Protein AF-A0A1J3DX09-F1 (afdb_monomer_lite)

Secondary structure (DSSP, 8-state):
-B-TT-TT----TTHHHH-TT--EEE-TTSSPPP-HHHHHHHHH-TT--EEEEEE--HHHHHHHHHSGGGGTEEEEEE-S------

Structure (mmCIF, N/CA/C/O backbone):
data_AF-A0A1J3DX09-F1
#
_entry.id   AF-A0A1J3DX09-F1
#
loop_
_atom_site.group_PDB
_atom_site.id
_atom_site.type_symbol
_atom_site.label_atom_id
_atom_site.label_alt_id
_atom_site.label_comp_id
_atom_site.label_asym_id
_atom_site.label_entity_id
_atom_site.label_seq_id
_atom_site.pdbx_PDB_ins_code
_atom_site.Cartn_x
_atom_site.Cartn_y
_atom_site.Cartn_z
_atom_site.occupancy
_atom_site.B_iso_or_equiv
_atom_site.auth_seq_id
_atom_site.auth_comp_id
_atom_site.auth_asym_id
_atom_site.auth_atom_id
_atom_site.pdbx_PDB_model_num
ATOM 1 N N . LEU A 1 1 ? -10.330 7.704 -3.144 1.00 95.81 1 LEU A N 1
ATOM 2 C CA . LEU A 1 1 ? -9.231 8.422 -3.809 1.00 95.81 1 LEU A CA 1
ATOM 3 C C . LEU A 1 1 ? -8.696 7.548 -4.934 1.00 95.81 1 LEU A C 1
ATOM 5 O O . LEU A 1 1 ? -8.249 6.439 -4.658 1.00 95.81 1 LEU A O 1
ATOM 9 N N . ASN A 1 2 ? -8.841 7.996 -6.182 1.00 97.50 2 ASN A N 1
ATOM 10 C CA . ASN A 1 2 ? -8.317 7.290 -7.348 1.00 97.50 2 ASN A CA 1
ATOM 11 C C . ASN A 1 2 ? -7.117 8.063 -7.903 1.00 97.50 2 ASN A C 1
ATOM 13 O O . ASN A 1 2 ? -7.277 9.223 -8.266 1.00 97.50 2 ASN A O 1
ATOM 17 N N . LEU A 1 3 ? -5.954 7.420 -7.918 1.00 96.94 3 LEU A N 1
ATOM 18 C CA . LEU A 1 3 ? -4.676 7.930 -8.415 1.00 96.94 3 LEU A CA 1
ATOM 19 C C . LEU A 1 3 ? -4.026 6.907 -9.370 1.00 96.94 3 LEU A C 1
ATOM 21 O O . LEU A 1 3 ? -2.803 6.856 -9.511 1.00 96.94 3 LEU A O 1
ATOM 25 N N . GLU A 1 4 ? -4.835 6.038 -9.987 1.00 97.00 4 GLU A N 1
ATOM 26 C CA . GLU A 1 4 ? -4.363 5.114 -11.019 1.00 97.00 4 GLU A CA 1
ATOM 27 C C . GLU A 1 4 ? -3.793 5.901 -12.201 1.00 97.00 4 GLU A C 1
ATOM 29 O O . GLU A 1 4 ? -4.313 6.959 -12.554 1.00 97.00 4 GLU A O 1
ATOM 34 N N . PHE A 1 5 ? -2.724 5.384 -12.809 1.00 95.94 5 PHE A N 1
ATOM 35 C CA . PHE A 1 5 ? -2.056 6.001 -13.967 1.00 95.94 5 PHE A CA 1
ATOM 36 C C . PHE A 1 5 ? -1.507 7.425 -13.723 1.00 95.94 5 PHE A C 1
ATOM 38 O O . PHE A 1 5 ? -1.120 8.122 -14.660 1.00 95.94 5 PHE A O 1
ATOM 45 N N . CYS A 1 6 ? -1.415 7.879 -12.467 1.00 96.38 6 CYS A N 1
ATOM 46 C CA . CYS A 1 6 ? -0.759 9.141 -12.130 1.00 96.38 6 CYS A CA 1
ATOM 47 C C . CYS A 1 6 ? 0.771 8.966 -12.122 1.00 96.38 6 CYS A C 1
ATOM 49 O O . CYS A 1 6 ? 1.381 8.699 -11.084 1.00 96.38 6 CYS A O 1
ATOM 51 N N . HIS A 1 7 ? 1.393 9.109 -13.293 1.00 94.06 7 HIS A N 1
ATOM 52 C CA . HIS A 1 7 ? 2.843 8.957 -13.487 1.00 94.06 7 HIS A CA 1
ATOM 53 C C . HIS A 1 7 ? 3.679 10.102 -12.895 1.00 94.06 7 HIS A C 1
ATOM 55 O O . HIS A 1 7 ? 4.832 9.899 -12.531 1.00 94.06 7 HIS A O 1
ATOM 61 N N . GLU A 1 8 ? 3.084 11.280 -12.712 1.00 95.62 8 GLU A N 1
ATOM 62 C CA . GLU A 1 8 ? 3.760 12.438 -12.108 1.00 95.62 8 GLU A CA 1
ATOM 63 C C . GLU A 1 8 ? 3.583 12.514 -10.582 1.00 95.62 8 GLU A C 1
ATOM 65 O O . GLU A 1 8 ? 4.045 13.456 -9.939 1.00 95.62 8 GLU A O 1
ATOM 70 N N . LEU A 1 9 ? 2.908 11.530 -9.974 1.00 94.69 9 LEU A N 1
ATOM 71 C CA . LEU A 1 9 ? 2.655 11.508 -8.537 1.00 94.69 9 LEU A CA 1
ATOM 72 C C . LEU A 1 9 ? 3.965 11.310 -7.761 1.00 94.69 9 LEU A C 1
ATOM 74 O O . LEU A 1 9 ? 4.623 10.281 -7.896 1.00 94.69 9 LEU A O 1
ATOM 78 N N . GLN A 1 10 ? 4.330 12.298 -6.941 1.00 92.94 10 GLN A N 1
ATOM 79 C CA . GLN A 1 10 ? 5.597 12.297 -6.197 1.00 92.94 10 GLN A CA 1
ATOM 80 C C . GLN A 1 10 ? 5.481 11.706 -4.791 1.00 92.94 10 GLN A C 1
ATOM 82 O O . GLN A 1 10 ? 6.422 11.086 -4.307 1.00 92.94 10 GLN A O 1
ATOM 87 N N . THR A 1 11 ? 4.345 11.901 -4.119 1.00 90.75 11 THR A N 1
ATOM 88 C CA . THR A 1 11 ? 4.135 11.426 -2.748 1.00 90.75 11 THR A CA 1
ATOM 89 C C . THR A 1 11 ? 2.652 11.302 -2.419 1.00 90.75 11 THR A C 1
ATOM 91 O O . THR A 1 11 ? 1.819 12.020 -2.972 1.00 90.75 11 THR A O 1
ATOM 94 N N . ILE A 1 12 ? 2.341 10.396 -1.493 1.00 92.94 12 ILE A N 1
ATOM 95 C CA . ILE A 1 12 ? 1.027 10.252 -0.849 1.00 92.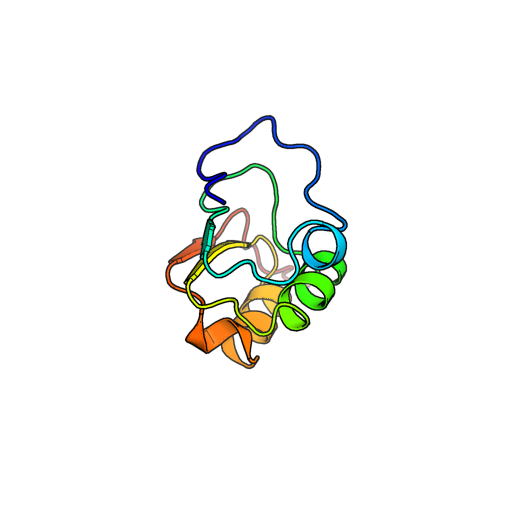94 12 ILE A CA 1
ATOM 96 C C . ILE A 1 12 ? 1.146 10.094 0.676 1.00 92.94 12 ILE A C 1
ATOM 98 O O . ILE A 1 12 ? 0.209 9.628 1.325 1.00 92.94 12 ILE A O 1
ATOM 102 N N . ALA A 1 13 ? 2.307 10.443 1.237 1.00 90.62 13 ALA A N 1
ATOM 103 C CA . ALA A 1 13 ? 2.583 10.304 2.661 1.00 90.62 13 ALA A CA 1
ATOM 104 C C . ALA A 1 13 ? 1.572 11.086 3.514 1.00 90.62 13 ALA A C 1
ATOM 106 O O . ALA A 1 13 ? 1.109 12.164 3.130 1.00 90.62 13 ALA A O 1
ATOM 107 N N . GLY A 1 14 ? 1.245 10.552 4.689 1.00 92.38 14 GLY A N 1
ATOM 108 C CA . GLY A 1 14 ? 0.297 11.176 5.613 1.00 92.38 14 GLY A CA 1
ATOM 109 C C . GLY A 1 14 ? -1.171 10.969 5.233 1.00 92.38 14 GLY A C 1
ATOM 110 O O . GLY A 1 14 ? -2.051 11.557 5.867 1.00 92.38 14 GLY A O 1
ATOM 111 N N . ILE A 1 15 ? -1.461 10.097 4.259 1.00 93.12 15 ILE A N 1
ATOM 112 C CA . ILE A 1 15 ? -2.831 9.721 3.885 1.00 93.12 15 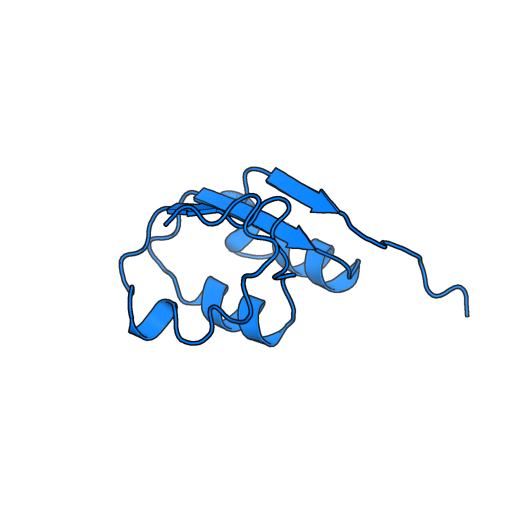ILE A CA 1
ATOM 113 C C . ILE A 1 15 ? -3.695 9.325 5.091 1.00 93.12 15 ILE A C 1
ATOM 115 O O . ILE A 1 15 ? -4.850 9.757 5.130 1.00 93.12 15 ILE A O 1
ATOM 119 N N . PRO A 1 16 ? -3.199 8.569 6.094 1.00 91.81 16 PRO A N 1
ATOM 120 C CA . PRO A 1 16 ? -4.029 8.191 7.235 1.00 91.81 16 PRO A CA 1
ATOM 121 C C . PRO A 1 16 ? -4.453 9.376 8.096 1.00 91.81 16 PRO A C 1
ATOM 123 O O . PRO A 1 16 ? -5.555 9.371 8.641 1.00 91.81 16 PRO A O 1
ATOM 126 N N . THR A 1 17 ? -3.606 10.402 8.185 1.00 94.19 17 THR A N 1
ATOM 127 C CA . THR A 1 17 ? -3.888 11.633 8.929 1.00 94.19 17 THR A CA 1
ATOM 128 C C . THR A 1 17 ? -4.854 12.526 8.158 1.00 94.19 17 THR A C 1
ATOM 130 O O . THR A 1 17 ? -5.800 13.057 8.735 1.00 94.19 17 THR A O 1
ATOM 133 N N . SER A 1 18 ? -4.652 12.676 6.846 1.00 95.25 18 SER A N 1
ATOM 134 C CA . SER A 1 18 ? -5.497 13.531 6.006 1.00 95.25 18 SER A CA 1
ATOM 135 C C . SER A 1 18 ? -6.863 12.912 5.704 1.00 95.25 18 SER A C 1
ATOM 137 O O . SER A 1 18 ? -7.848 13.633 5.561 1.00 95.25 18 SER A O 1
ATOM 139 N N . LEU A 1 19 ? -6.936 11.583 5.580 1.00 96.38 19 LEU A N 1
ATOM 140 C CA . LEU A 1 19 ? -8.119 10.843 5.135 1.00 96.38 19 LEU A CA 1
ATOM 141 C C . LEU A 1 19 ? -8.367 9.596 6.016 1.00 96.38 19 LEU A 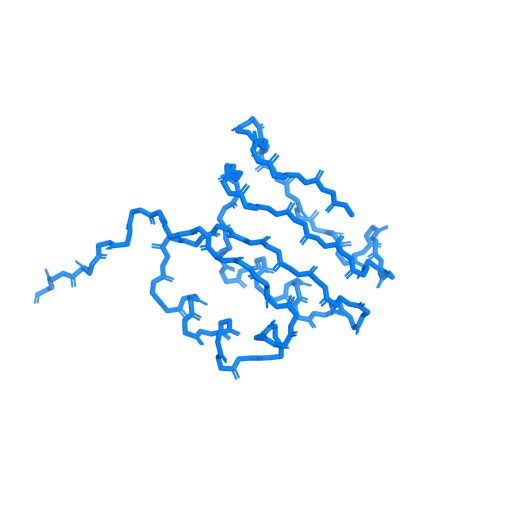C 1
ATOM 143 O O . LEU A 1 19 ? -8.380 8.472 5.508 1.00 96.38 19 LEU A O 1
ATOM 147 N N . PRO A 1 20 ? -8.638 9.749 7.326 1.00 95.31 20 PRO A N 1
ATOM 148 C CA . PRO A 1 20 ? -8.753 8.616 8.258 1.00 95.31 20 PRO A CA 1
ATOM 149 C C . PRO A 1 20 ? -9.888 7.632 7.916 1.00 95.31 20 PRO A C 1
ATOM 151 O O . PRO A 1 20 ? -9.822 6.446 8.243 1.00 95.31 20 PRO A O 1
ATOM 154 N N . ASN A 1 21 ? -10.922 8.101 7.209 1.00 97.25 21 ASN A N 1
ATOM 155 C CA . ASN A 1 21 ? -12.084 7.308 6.794 1.00 97.25 21 ASN A CA 1
ATOM 156 C C . ASN A 1 21 ? -11.996 6.800 5.345 1.00 97.25 21 ASN A C 1
ATOM 158 O O . ASN A 1 21 ? -13.013 6.421 4.757 1.00 97.25 21 ASN A O 1
ATOM 162 N N . LEU A 1 22 ? -10.805 6.812 4.736 1.00 97.88 22 LEU A N 1
ATOM 163 C CA . LEU A 1 22 ? -10.628 6.408 3.345 1.00 97.88 22 LEU A CA 1
ATOM 164 C C . LEU A 1 22 ? -11.025 4.938 3.139 1.00 97.88 22 LEU A C 1
ATOM 166 O O . LEU A 1 22 ? -10.428 4.027 3.708 1.00 97.88 22 LEU A O 1
ATOM 170 N N . GLN A 1 23 ? -12.033 4.707 2.292 1.00 98.00 23 GLN A N 1
ATOM 171 C CA . GLN A 1 23 ? -12.524 3.356 1.978 1.00 98.00 23 GLN A CA 1
ATOM 172 C C . GLN A 1 23 ? -11.946 2.785 0.686 1.00 98.00 23 GLN A C 1
ATOM 174 O O . GLN A 1 23 ? -11.845 1.568 0.535 1.00 98.00 23 GLN A O 1
ATOM 179 N N . VAL A 1 24 ? -11.584 3.658 -0.250 1.00 98.38 24 VAL A N 1
ATOM 180 C CA . VAL A 1 24 ? -11.092 3.285 -1.574 1.00 98.38 24 VAL A CA 1
ATOM 181 C C . VAL A 1 24 ? -9.823 4.070 -1.841 1.00 98.38 24 VAL A C 1
ATOM 183 O O . VAL A 1 24 ? -9.869 5.303 -1.900 1.00 98.38 24 VAL A O 1
ATOM 186 N N . LEU A 1 25 ? -8.723 3.358 -2.037 1.00 98.06 25 LEU A N 1
ATOM 187 C CA . LEU A 1 25 ? -7.466 3.899 -2.528 1.00 98.06 25 LEU A CA 1
ATOM 188 C C . LEU A 1 25 ? -7.063 3.114 -3.770 1.00 98.06 25 LEU A C 1
ATOM 190 O O . LEU A 1 25 ? -7.041 1.886 -3.750 1.00 98.06 25 LEU A O 1
ATOM 194 N N . LYS A 1 26 ? -6.768 3.817 -4.855 1.00 98.31 26 LYS A N 1
ATOM 195 C CA . LYS A 1 26 ? -6.322 3.184 -6.089 1.00 98.31 26 LYS A CA 1
ATOM 196 C C . LYS A 1 26 ? -5.032 3.830 -6.575 1.00 98.31 26 LYS A C 1
ATOM 198 O O . LYS A 1 26 ? -5.001 5.044 -6.741 1.00 98.31 26 LYS A O 1
ATOM 203 N N . LEU A 1 27 ? -3.995 3.021 -6.753 1.00 97.31 27 LEU A N 1
ATOM 204 C CA . LEU A 1 27 ? -2.619 3.401 -7.108 1.00 97.31 27 LEU A CA 1
ATOM 205 C C . LEU A 1 27 ? -2.060 2.510 -8.229 1.00 97.31 27 LEU A C 1
ATOM 207 O O . LEU A 1 27 ? -0.850 2.497 -8.481 1.00 97.31 27 LEU A O 1
ATOM 211 N N . PHE A 1 28 ? -2.925 1.727 -8.878 1.00 96.88 28 PHE A N 1
ATOM 212 C CA . PHE A 1 28 ? -2.548 0.852 -9.979 1.00 96.88 28 PHE A CA 1
ATOM 213 C C . PHE A 1 28 ? -1.836 1.635 -11.082 1.00 96.88 28 PHE A C 1
ATOM 215 O O . PHE A 1 28 ? -2.332 2.658 -11.557 1.00 96.88 28 PHE A O 1
ATOM 222 N N . TYR A 1 29 ? -0.664 1.143 -11.474 1.00 95.50 29 TYR A N 1
ATOM 223 C CA . TYR A 1 29 ? 0.168 1.729 -12.520 1.00 95.50 29 TYR A CA 1
ATOM 224 C C . TYR A 1 29 ? 0.530 3.211 -12.295 1.00 95.50 29 TYR A C 1
ATOM 226 O O . TYR A 1 29 ? 0.867 3.928 -13.235 1.00 95.50 29 TYR A O 1
ATOM 234 N N . SER A 1 30 ? 0.482 3.688 -11.048 1.00 95.12 30 SER A N 1
ATOM 235 C CA . SER A 1 30 ? 0.990 5.013 -10.682 1.00 95.12 30 SER A CA 1
ATOM 236 C C . SER A 1 30 ? 2.527 5.005 -10.586 1.00 95.12 30 SER A C 1
ATOM 238 O O . SER A 1 30 ? 3.178 3.967 -10.770 1.00 95.12 30 SER A O 1
ATOM 240 N N . ARG A 1 31 ? 3.142 6.167 -10.339 1.00 94.56 31 ARG A N 1
ATOM 241 C CA . ARG A 1 31 ? 4.579 6.235 -10.011 1.00 94.56 31 ARG A CA 1
ATOM 242 C C . ARG A 1 31 ? 4.888 5.743 -8.597 1.00 94.56 31 ARG A C 1
ATOM 244 O O . ARG A 1 31 ? 6.009 5.321 -8.344 1.00 94.56 31 ARG A O 1
ATOM 251 N N . ILE A 1 32 ? 3.909 5.783 -7.698 1.00 95.31 32 ILE A N 1
ATOM 252 C CA . ILE A 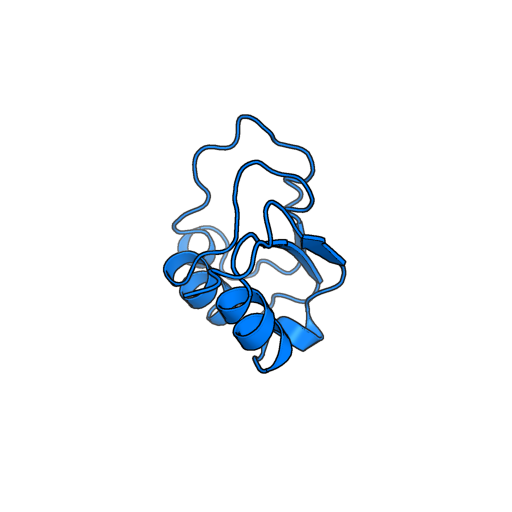1 32 ? 4.087 5.375 -6.308 1.00 95.31 32 ILE A CA 1
ATOM 253 C C . ILE A 1 32 ? 3.987 3.857 -6.203 1.00 95.31 32 ILE A C 1
ATOM 255 O O . ILE A 1 32 ? 2.933 3.267 -6.462 1.00 95.31 32 ILE A O 1
ATOM 259 N N . CYS A 1 33 ? 5.088 3.250 -5.777 1.00 94.44 33 CYS A N 1
ATOM 260 C CA . CYS A 1 33 ? 5.154 1.856 -5.370 1.00 94.44 33 CYS A CA 1
ATOM 261 C C . CYS A 1 33 ? 4.930 1.752 -3.860 1.00 94.44 33 CYS A C 1
ATOM 263 O O . CYS A 1 33 ? 5.276 2.666 -3.110 1.00 94.44 33 CYS A O 1
ATOM 265 N N . ILE A 1 34 ? 4.328 0.653 -3.409 1.00 95.06 34 ILE A N 1
ATOM 266 C CA . ILE A 1 34 ? 4.234 0.373 -1.977 1.00 95.06 34 ILE A CA 1
ATOM 267 C C . ILE A 1 34 ? 5.624 -0.021 -1.478 1.00 95.06 34 ILE A C 1
ATOM 269 O O . ILE A 1 34 ? 6.177 -1.015 -1.940 1.00 95.06 34 ILE A O 1
ATOM 273 N N . ASP A 1 35 ? 6.161 0.763 -0.550 1.00 93.88 35 ASP A N 1
ATOM 274 C CA . ASP A 1 35 ? 7.339 0.446 0.253 1.00 93.88 35 ASP A CA 1
ATOM 275 C C . ASP A 1 35 ? 6.917 0.120 1.699 1.00 93.88 35 ASP A C 1
ATOM 277 O O . ASP A 1 35 ? 5.728 0.154 2.035 1.00 93.88 35 ASP A O 1
ATOM 281 N N . ASP A 1 36 ? 7.874 -0.209 2.569 1.00 94.69 36 ASP A N 1
ATOM 282 C CA . ASP A 1 36 ? 7.590 -0.546 3.970 1.00 94.69 36 ASP A CA 1
ATOM 283 C C . ASP A 1 36 ? 6.863 0.578 4.719 1.00 94.69 36 ASP A C 1
ATOM 285 O O . ASP A 1 36 ? 5.898 0.331 5.445 1.00 94.69 36 ASP A O 1
ATOM 289 N N . LYS A 1 37 ? 7.278 1.830 4.504 1.00 94.75 37 LYS A N 1
ATOM 290 C CA . LYS A 1 37 ? 6.698 2.987 5.192 1.00 94.75 37 LYS A CA 1
ATOM 291 C C . LYS A 1 37 ? 5.244 3.206 4.780 1.00 94.75 37 LYS A C 1
ATOM 293 O O . LYS A 1 37 ? 4.367 3.384 5.626 1.00 94.75 37 LYS A O 1
ATOM 298 N N . LEU A 1 38 ? 4.974 3.195 3.478 1.00 95.25 38 LEU A N 1
ATOM 299 C CA . LEU A 1 38 ? 3.622 3.337 2.964 1.00 95.25 38 LEU A CA 1
ATOM 300 C C . LEU A 1 38 ? 2.765 2.140 3.377 1.00 95.25 38 LEU A C 1
ATOM 302 O O . LEU A 1 38 ? 1.593 2.318 3.699 1.00 95.25 38 LEU A O 1
ATOM 306 N N . LEU A 1 39 ? 3.328 0.932 3.424 1.00 95.56 39 LEU A N 1
ATOM 307 C CA . LEU A 1 39 ? 2.619 -0.240 3.918 1.00 95.56 39 LEU A CA 1
ATOM 308 C C . LEU A 1 39 ? 2.119 -0.022 5.354 1.00 95.56 39 LEU A C 1
ATOM 310 O O . LEU A 1 39 ? 0.932 -0.243 5.607 1.00 95.56 39 LEU A O 1
ATOM 314 N N . GLU A 1 40 ? 2.972 0.452 6.267 1.00 95.25 40 GLU A N 1
ATOM 315 C CA . GLU A 1 40 ? 2.593 0.787 7.650 1.00 95.25 40 GLU A CA 1
ATOM 316 C C . GLU A 1 40 ? 1.466 1.829 7.705 1.00 95.25 40 GLU A C 1
ATOM 318 O O . GLU A 1 40 ? 0.461 1.630 8.399 1.00 95.25 40 GLU A O 1
ATOM 323 N N . GLU A 1 41 ? 1.572 2.898 6.908 1.00 95.31 41 GLU A N 1
ATOM 324 C CA . GLU A 1 41 ? 0.516 3.908 6.784 1.00 95.31 41 GLU A CA 1
ATOM 325 C C . GLU A 1 41 ? -0.806 3.295 6.281 1.00 95.31 41 GLU A C 1
ATOM 327 O O . GLU A 1 41 ? -1.889 3.587 6.794 1.00 95.31 41 GLU A O 1
ATOM 332 N N . LEU A 1 42 ? -0.764 2.389 5.307 1.00 95.88 42 LEU A N 1
ATOM 333 C CA . LEU A 1 42 ? -1.972 1.744 4.792 1.00 95.88 42 LEU A CA 1
ATOM 334 C C . LEU A 1 42 ? -2.597 0.775 5.804 1.00 95.88 42 LEU A C 1
ATOM 336 O O . LEU A 1 42 ? -3.827 0.629 5.834 1.00 95.88 42 LEU A O 1
ATOM 340 N N . GLN A 1 43 ? -1.798 0.131 6.661 1.00 94.62 43 GLN A N 1
ATOM 341 C CA . GLN A 1 43 ? -2.323 -0.789 7.672 1.00 94.62 43 GLN A CA 1
ATOM 342 C C . GLN A 1 43 ? -3.223 -0.087 8.695 1.00 94.62 43 GLN A C 1
ATOM 344 O O . GLN A 1 43 ? -4.230 -0.678 9.113 1.00 94.62 43 GLN A O 1
ATOM 349 N N . VAL A 1 44 ? -2.937 1.176 9.035 1.00 95.62 44 VAL A N 1
ATOM 350 C CA . VAL A 1 44 ? -3.733 1.948 10.005 1.00 95.62 44 VAL A CA 1
ATOM 351 C C . VAL A 1 44 ? -5.076 2.446 9.449 1.00 95.62 44 VAL A C 1
ATOM 353 O O . VAL A 1 44 ? -5.964 2.799 10.229 1.00 95.62 44 VAL A O 1
ATOM 356 N N . LEU A 1 45 ? -5.298 2.400 8.128 1.00 95.88 45 LEU A N 1
ATOM 357 C CA . LEU A 1 45 ? -6.581 2.752 7.503 1.00 95.88 45 LEU A CA 1
ATOM 358 C C . LEU A 1 45 ? -7.654 1.681 7.775 1.00 95.88 45 LEU A C 1
ATOM 360 O O . LEU A 1 45 ? -7.928 0.783 6.963 1.00 95.88 45 LEU A O 1
ATOM 364 N N . LYS A 1 46 ? -8.307 1.777 8.940 1.00 94.81 46 LYS A N 1
ATOM 365 C CA . LYS A 1 46 ? -9.298 0.798 9.429 1.00 94.81 46 LYS A CA 1
ATOM 366 C C . LYS A 1 46 ? -10.509 0.628 8.507 1.00 94.81 46 LYS A C 1
ATOM 368 O O . LYS A 1 46 ? -11.061 -0.472 8.448 1.00 94.81 46 LYS A O 1
ATOM 373 N N . HIS A 1 47 ? -10.862 1.663 7.746 1.00 96.62 47 HIS A N 1
ATOM 374 C CA . HIS A 1 47 ? -12.012 1.670 6.840 1.00 96.62 47 HIS A CA 1
ATOM 375 C C . HIS A 1 47 ? -11.679 1.301 5.389 1.00 96.62 47 HIS A C 1
ATOM 377 O O . HIS A 1 47 ? -12.601 1.209 4.580 1.00 96.62 47 HIS A O 1
ATOM 383 N N . LEU A 1 48 ? -10.408 1.042 5.058 1.00 97.75 48 LEU A N 1
ATOM 384 C CA . LEU A 1 48 ? -10.000 0.697 3.698 1.00 97.75 48 LEU A CA 1
ATOM 385 C C . LEU A 1 48 ? -10.589 -0.654 3.270 1.00 97.75 48 LEU A C 1
ATOM 387 O O . LEU A 1 48 ? -10.281 -1.693 3.860 1.00 97.75 48 LEU A O 1
ATOM 391 N N . LYS A 1 49 ? -11.417 -0.634 2.225 1.00 97.38 49 LYS A N 1
ATOM 392 C CA . LYS A 1 49 ? -12.113 -1.796 1.645 1.00 97.38 49 LYS A CA 1
ATOM 393 C C . LYS A 1 49 ? -11.596 -2.166 0.260 1.00 97.38 49 LYS A C 1
ATOM 395 O O . LYS A 1 49 ? -11.723 -3.318 -0.139 1.00 97.38 49 LYS A O 1
ATOM 400 N N . VAL A 1 50 ? -11.062 -1.191 -0.473 1.00 98.25 50 VAL A N 1
ATOM 401 C CA . VAL A 1 50 ? -10.536 -1.373 -1.827 1.00 98.25 50 VAL A CA 1
ATOM 402 C C . VAL A 1 50 ? -9.165 -0.723 -1.916 1.00 98.25 50 VAL A C 1
ATOM 404 O O . VAL A 1 50 ? -9.034 0.476 -1.671 1.00 98.25 50 VAL A O 1
ATOM 407 N N . LEU A 1 51 ? -8.182 -1.530 -2.296 1.00 98.12 51 LEU A N 1
ATOM 408 C CA . LEU A 1 51 ? -6.821 -1.141 -2.618 1.00 98.12 51 LEU A CA 1
ATOM 409 C C . LEU A 1 51 ? -6.473 -1.678 -4.011 1.00 98.12 51 LEU A C 1
ATOM 411 O O . LEU A 1 51 ? -6.564 -2.881 -4.256 1.00 98.12 51 LEU A O 1
ATOM 415 N N . THR A 1 52 ? -6.060 -0.802 -4.918 1.00 98.31 52 THR A N 1
ATOM 416 C CA . THR A 1 52 ? -5.231 -1.200 -6.066 1.00 98.31 52 THR A CA 1
ATOM 417 C C . THR A 1 52 ? -3.862 -0.562 -5.890 1.00 98.31 52 THR A C 1
ATOM 419 O O . THR A 1 52 ? -3.780 0.579 -5.437 1.00 98.31 52 THR A O 1
ATOM 422 N N . ALA A 1 53 ? -2.791 -1.297 -6.163 1.00 96.94 53 ALA A N 1
ATOM 423 C CA . ALA A 1 53 ? -1.439 -0.854 -5.833 1.00 96.94 53 ALA A CA 1
ATOM 424 C C . ALA A 1 53 ? -0.425 -1.248 -6.906 1.00 96.94 53 ALA A C 1
ATOM 426 O O . ALA A 1 53 ? -0.686 -2.135 -7.714 1.00 96.94 53 ALA A O 1
ATOM 427 N N . THR A 1 54 ? 0.723 -0.575 -6.897 1.00 96.31 54 THR A N 1
ATOM 428 C CA . THR A 1 54 ? 1.912 -0.942 -7.673 1.00 96.31 54 THR A CA 1
ATOM 429 C C . THR A 1 54 ? 2.992 -1.391 -6.694 1.00 96.31 54 THR A C 1
ATOM 431 O O . THR A 1 54 ? 3.151 -0.767 -5.646 1.00 96.31 54 THR A O 1
ATOM 434 N N . VAL A 1 55 ? 3.683 -2.488 -6.986 1.00 95.44 55 VAL A N 1
ATOM 435 C CA . VAL A 1 55 ? 4.691 -3.102 -6.111 1.00 95.44 55 VAL A CA 1
ATOM 436 C C . VAL A 1 55 ? 5.917 -3.454 -6.948 1.00 95.44 55 VAL A C 1
ATOM 438 O O . VAL A 1 55 ? 5.770 -3.943 -8.070 1.00 95.44 55 VAL A O 1
ATOM 441 N N . GLU A 1 56 ? 7.101 -3.190 -6.394 1.00 93.81 56 GLU A N 1
ATOM 442 C CA . GLU A 1 56 ? 8.400 -3.504 -7.011 1.00 93.81 56 GLU A CA 1
ATOM 443 C C . GLU A 1 56 ? 9.247 -4.493 -6.196 1.00 93.81 56 GLU A C 1
ATOM 445 O O . GLU A 1 56 ? 10.275 -4.955 -6.676 1.00 93.81 56 GLU A O 1
ATOM 450 N N . ASP A 1 57 ? 8.806 -4.856 -4.989 1.00 91.88 57 ASP A N 1
ATOM 451 C CA . ASP A 1 57 ? 9.513 -5.768 -4.088 1.00 91.88 57 ASP A CA 1
ATOM 452 C C . ASP A 1 57 ? 8.633 -6.984 -3.742 1.00 91.88 57 ASP A C 1
ATOM 454 O O . ASP A 1 57 ? 7.490 -6.847 -3.285 1.00 91.88 57 ASP A O 1
ATOM 458 N N . VAL A 1 58 ? 9.183 -8.187 -3.944 1.00 90.94 58 VAL A N 1
ATOM 459 C CA . VAL A 1 58 ? 8.559 -9.477 -3.599 1.00 90.94 58 VAL A CA 1
ATOM 460 C C . VAL A 1 58 ? 8.183 -9.534 -2.120 1.00 90.94 58 VAL A C 1
ATOM 462 O O . VAL A 1 58 ? 7.067 -9.939 -1.797 1.00 90.94 58 VAL A O 1
ATOM 465 N N . LEU A 1 59 ? 9.043 -9.049 -1.225 1.00 93.12 59 LEU A N 1
ATOM 466 C CA . LEU A 1 59 ? 8.791 -9.060 0.216 1.00 93.12 59 LEU A CA 1
ATOM 467 C C . LEU A 1 59 ? 7.612 -8.153 0.586 1.00 93.12 59 LEU A C 1
ATOM 469 O O . LEU A 1 59 ? 6.816 -8.486 1.468 1.00 93.12 59 LEU A O 1
ATOM 473 N N . ILE A 1 60 ? 7.446 -7.019 -0.102 1.00 94.50 60 ILE A N 1
ATOM 474 C CA . ILE A 1 60 ? 6.274 -6.155 0.092 1.00 94.50 60 ILE A CA 1
ATOM 475 C C . ILE A 1 60 ? 5.007 -6.851 -0.405 1.00 94.50 60 ILE A C 1
ATOM 477 O O . ILE A 1 60 ? 3.972 -6.797 0.265 1.00 94.50 60 ILE A O 1
ATOM 481 N N . MET A 1 61 ? 5.074 -7.536 -1.549 1.00 93.88 61 MET A N 1
ATOM 482 C CA . MET A 1 61 ? 3.948 -8.320 -2.055 1.00 93.88 61 MET A CA 1
ATOM 483 C C . MET A 1 61 ? 3.529 -9.403 -1.049 1.00 93.88 61 MET A C 1
ATOM 485 O O . MET A 1 61 ? 2.340 -9.504 -0.734 1.00 93.88 61 MET A O 1
ATOM 489 N N . GLU A 1 62 ? 4.483 -10.153 -0.495 1.00 93.62 62 GLU A N 1
ATOM 490 C CA . GLU A 1 62 ? 4.230 -11.170 0.533 1.00 93.62 62 GLU A CA 1
ATOM 491 C C . GLU A 1 62 ? 3.604 -10.562 1.794 1.00 93.62 62 GLU A C 1
ATOM 493 O O . GLU A 1 62 ? 2.594 -11.066 2.292 1.00 93.62 62 GLU A O 1
ATOM 498 N N . LYS A 1 63 ? 4.120 -9.422 2.275 1.00 95.44 63 LYS A N 1
ATOM 499 C CA . LYS A 1 63 ? 3.538 -8.700 3.421 1.00 95.44 63 LYS A CA 1
ATOM 500 C C . LYS A 1 63 ? 2.105 -8.232 3.147 1.00 95.44 63 LYS A C 1
ATOM 502 O O . LYS A 1 63 ? 1.258 -8.297 4.042 1.00 95.44 63 LYS A O 1
ATOM 507 N N . ILE A 1 64 ? 1.798 -7.776 1.928 1.00 95.75 64 ILE A N 1
ATOM 508 C CA . ILE A 1 64 ? 0.428 -7.408 1.536 1.00 95.75 64 ILE A CA 1
ATOM 509 C C . ILE A 1 64 ? -0.481 -8.640 1.563 1.00 95.75 64 ILE A C 1
ATOM 511 O O . ILE A 1 64 ? -1.588 -8.548 2.095 1.00 95.75 64 ILE A O 1
ATOM 515 N N . GLN A 1 65 ? -0.026 -9.766 1.007 1.00 92.94 65 GLN A N 1
ATOM 516 C CA . GLN A 1 65 ? -0.792 -11.013 0.898 1.00 92.94 65 GLN A CA 1
ATOM 517 C C . GLN A 1 65 ? -1.019 -11.705 2.250 1.00 92.94 65 GLN A C 1
ATOM 519 O O . GLN A 1 65 ? -2.104 -12.232 2.486 1.00 92.94 65 GLN A O 1
ATOM 524 N N . GLY A 1 66 ? -0.034 -11.676 3.149 1.00 92.38 66 GLY A N 1
ATOM 525 C CA . GLY A 1 66 ? -0.148 -12.228 4.503 1.00 92.38 66 GLY A CA 1
ATOM 526 C C . GLY A 1 66 ? -0.815 -11.283 5.509 1.00 92.38 66 GLY A C 1
ATOM 527 O O . GLY A 1 66 ? -1.190 -11.699 6.604 1.00 92.38 66 GLY A O 1
ATOM 528 N N . GLY A 1 67 ? -0.959 -10.002 5.163 1.00 90.75 67 GLY A N 1
ATOM 529 C CA . GLY A 1 67 ? -1.440 -8.965 6.067 1.00 90.75 67 GLY A CA 1
ATOM 530 C C . GLY A 1 67 ? -2.935 -8.660 5.961 1.00 90.75 67 GLY A C 1
ATOM 531 O O . GLY A 1 67 ? -3.668 -9.128 5.090 1.00 90.75 67 GLY A O 1
ATOM 532 N N . ARG A 1 68 ? -3.393 -7.740 6.821 1.00 92.75 68 ARG A N 1
ATOM 533 C CA . ARG A 1 68 ? -4.764 -7.192 6.795 1.00 92.75 68 ARG A CA 1
ATOM 534 C C . ARG A 1 68 ? -5.148 -6.636 5.419 1.00 92.75 68 ARG A C 1
ATOM 536 O O . ARG A 1 68 ? -6.327 -6.656 5.073 1.00 92.75 68 ARG A O 1
ATOM 543 N N . LEU A 1 69 ? -4.184 -6.095 4.674 1.00 95.31 69 LEU A N 1
ATOM 544 C CA . LEU A 1 69 ? -4.430 -5.454 3.384 1.00 95.31 69 LEU A CA 1
ATOM 545 C C . LEU A 1 69 ? -4.864 -6.448 2.306 1.00 95.31 69 LEU A C 1
ATOM 547 O O . LEU A 1 69 ? -5.632 -6.041 1.439 1.00 95.31 69 LEU A O 1
ATOM 551 N N . ALA A 1 70 ? -4.511 -7.733 2.414 1.00 96.25 70 ALA A N 1
ATOM 552 C CA . ALA A 1 70 ? -4.918 -8.781 1.476 1.00 96.25 70 ALA A CA 1
ATOM 553 C C . ALA A 1 70 ? -6.423 -8.753 1.171 1.00 96.25 70 ALA A C 1
ATOM 555 O O . ALA A 1 70 ? -6.837 -8.791 0.015 1.00 96.25 70 ALA A O 1
ATOM 556 N N . ARG A 1 71 ? -7.260 -8.583 2.206 1.00 95.56 71 ARG A N 1
ATOM 557 C CA . ARG A 1 71 ? -8.729 -8.549 2.066 1.00 95.56 71 ARG A CA 1
ATOM 558 C C . ARG A 1 71 ? -9.249 -7.323 1.313 1.00 95.56 71 ARG A C 1
ATOM 560 O O . ARG A 1 71 ? -10.359 -7.349 0.777 1.00 95.56 71 ARG A O 1
ATOM 567 N N . SER A 1 72 ? -8.481 -6.239 1.315 1.00 96.88 72 SER A N 1
ATOM 568 C CA . SER A 1 72 ? -8.833 -4.970 0.681 1.00 96.88 72 SER A CA 1
ATOM 569 C C . SER A 1 72 ? -8.196 -4.843 -0.702 1.00 96.88 72 SER A C 1
ATOM 571 O O . SER A 1 72 ? -8.736 -4.140 -1.552 1.00 96.88 72 SER A O 1
ATOM 573 N N . THR A 1 73 ? -7.097 -5.549 -0.962 1.00 97.56 73 THR A N 1
ATOM 574 C CA . THR A 1 73 ? -6.424 -5.581 -2.260 1.00 97.56 73 THR A CA 1
ATOM 575 C C . THR A 1 73 ? -7.326 -6.202 -3.328 1.00 97.56 73 THR A C 1
ATOM 577 O O . THR A 1 73 ? -7.954 -7.242 -3.129 1.00 97.56 73 THR A O 1
ATOM 580 N N . ARG A 1 74 ? -7.447 -5.518 -4.467 1.00 97.56 74 ARG A N 1
ATOM 581 C CA . ARG A 1 74 ? -8.229 -5.953 -5.637 1.00 97.56 74 ARG A CA 1
ATOM 582 C C . ARG A 1 74 ? -7.369 -6.147 -6.876 1.00 97.56 74 ARG A C 1
ATOM 584 O O . ARG A 1 74 ? -7.712 -6.972 -7.709 1.00 97.56 74 ARG A O 1
ATOM 591 N N . ALA A 1 75 ? -6.273 -5.404 -6.987 1.00 96.88 75 ALA A N 1
ATOM 592 C CA . ALA A 1 75 ? -5.317 -5.543 -8.073 1.00 96.88 75 ALA A CA 1
ATOM 593 C C . ALA A 1 75 ? -3.931 -5.091 -7.610 1.00 96.88 75 ALA A C 1
ATOM 595 O O . ALA A 1 75 ? -3.811 -4.091 -6.896 1.00 96.88 75 ALA A O 1
ATOM 596 N N . LEU A 1 76 ? -2.903 -5.809 -8.055 1.00 96.00 76 LEU A N 1
ATOM 597 C CA . LEU A 1 76 ? -1.506 -5.419 -7.914 1.00 96.00 76 LEU A CA 1
ATOM 598 C C . LEU A 1 76 ? -0.899 -5.295 -9.309 1.00 96.00 76 LEU A C 1
ATOM 600 O O . LEU A 1 76 ? -1.012 -6.207 -10.125 1.00 96.00 76 LEU A O 1
ATOM 604 N N . CYS A 1 77 ? -0.275 -4.157 -9.582 1.00 95.69 77 CYS A N 1
ATOM 605 C CA . CYS A 1 77 ? 0.661 -4.008 -10.679 1.00 95.69 77 CYS A CA 1
ATOM 606 C C . CYS A 1 77 ? 2.041 -4.398 -10.157 1.00 95.69 77 CYS A C 1
ATOM 608 O O . CYS A 1 77 ? 2.538 -3.793 -9.210 1.00 95.69 77 CYS A O 1
ATOM 610 N N . LEU A 1 78 ? 2.633 -5.413 -10.769 1.00 93.88 78 LEU A N 1
ATOM 611 C CA . LEU A 1 78 ? 3.990 -5.843 -10.483 1.00 93.88 78 LEU A CA 1
ATOM 612 C C . LEU A 1 78 ? 4.918 -5.144 -11.474 1.00 93.88 78 LEU A C 1
ATOM 614 O O . LEU A 1 78 ? 4.748 -5.295 -12.686 1.00 93.88 78 LEU A O 1
ATOM 618 N N . ARG A 1 79 ? 5.862 -4.352 -10.976 1.00 90.38 79 ARG A N 1
ATOM 619 C CA . ARG A 1 79 ? 6.838 -3.628 -11.796 1.00 90.38 79 ARG A CA 1
ATOM 620 C C . ARG A 1 79 ? 8.233 -4.061 -11.364 1.00 90.38 79 ARG A C 1
ATOM 622 O O . ARG A 1 79 ? 8.453 -4.258 -10.186 1.00 90.38 79 ARG A O 1
ATOM 629 N N . ASN A 1 80 ? 9.153 -4.250 -12.310 1.00 84.31 80 ASN A N 1
ATOM 630 C CA . ASN A 1 80 ? 10.568 -4.521 -12.018 1.00 84.31 80 ASN A CA 1
ATOM 631 C C . ASN A 1 80 ? 10.821 -5.629 -10.968 1.00 84.31 80 ASN A C 1
ATOM 633 O O . ASN A 1 80 ? 11.810 -5.568 -10.249 1.00 84.31 80 ASN A O 1
ATOM 637 N N . MET A 1 81 ? 9.941 -6.639 -10.887 1.00 79.75 81 MET A N 1
ATOM 638 C CA . MET A 1 81 ? 10.071 -7.766 -9.957 1.00 79.75 81 MET A CA 1
ATOM 639 C C . MET A 1 81 ? 11.177 -8.702 -10.454 1.00 79.75 81 MET A C 1
ATOM 641 O O . MET A 1 81 ? 10.912 -9.739 -11.059 1.00 79.75 81 MET A O 1
ATOM 645 N N . SER A 1 82 ? 12.425 -8.296 -10.278 1.00 67.00 82 SER A N 1
ATOM 646 C CA . SER A 1 82 ? 13.582 -9.165 -10.440 1.00 67.00 82 SER A CA 1
ATOM 647 C C . SER A 1 82 ? 13.955 -9.728 -9.079 1.00 67.00 82 SER A C 1
ATOM 649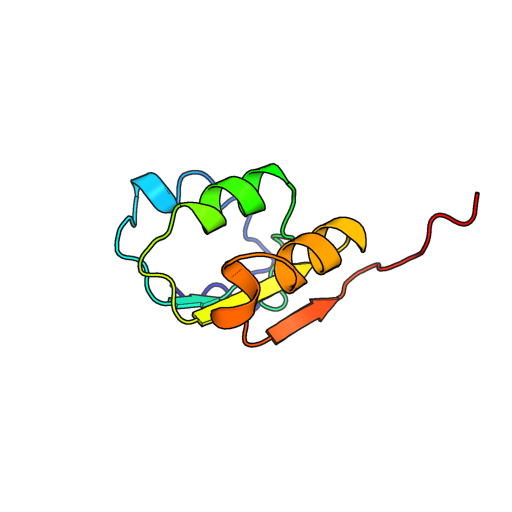 O O . SER A 1 82 ? 14.140 -8.966 -8.131 1.00 67.00 82 SER A O 1
ATOM 651 N N . GLU A 1 83 ? 14.110 -11.046 -8.983 1.00 57.34 83 GLU A N 1
ATOM 652 C CA . GLU A 1 83 ? 14.840 -11.621 -7.859 1.00 57.34 83 GLU A CA 1
ATOM 653 C C . GLU A 1 83 ? 16.272 -11.081 -7.902 1.00 57.34 83 GLU A C 1
ATOM 655 O O . GLU A 1 83 ? 16.941 -11.143 -8.939 1.00 57.34 83 GLU A O 1
ATOM 660 N N . HIS A 1 84 ? 16.756 -10.545 -6.783 1.00 54.19 84 HIS A N 1
ATOM 661 C CA . HIS A 1 84 ? 18.193 -10.429 -6.584 1.00 54.19 84 HIS A CA 1
ATOM 662 C C . HIS A 1 84 ? 18.741 -11.858 -6.512 1.00 54.19 84 HIS A C 1
ATOM 664 O O . HIS A 1 84 ? 18.742 -12.472 -5.450 1.00 54.19 84 HIS A O 1
ATOM 670 N N . VAL A 1 85 ? 19.144 -12.410 -7.658 1.00 52.19 85 VAL A N 1
ATOM 671 C CA . VAL A 1 85 ? 19.928 -13.645 -7.714 1.00 52.19 85 VAL A CA 1
ATOM 672 C C . VAL A 1 85 ? 21.295 -13.299 -7.122 1.00 52.19 85 VAL A C 1
ATOM 674 O O . VAL A 1 85 ? 22.103 -12.642 -7.781 1.00 52.19 85 VAL A O 1
ATOM 677 N N . VAL A 1 86 ? 21.490 -13.638 -5.845 1.00 44.88 86 VAL A N 1
ATOM 678 C CA . VAL A 1 86 ? 22.768 -13.530 -5.121 1.00 44.88 86 VAL A CA 1
ATOM 679 C C . VAL A 1 86 ? 23.548 -14.825 -5.284 1.00 44.88 86 VAL A C 1
ATOM 681 O O . VAL A 1 86 ? 22.926 -15.899 -5.126 1.00 44.88 86 VAL A O 1
#

pLDDT: mean 92.58, std 9.87, range [44.88, 98.38]

Organism: Noccaea 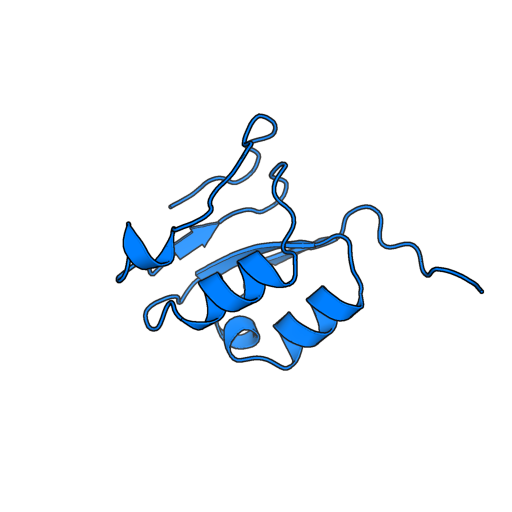caerulescens (NCBI:txid107243)

Radius of gyration: 12.35 Å; chains: 1; bounding box: 35×27×24 Å

Sequence (86 aa):
LNLEFCHELQTIAGIPTSLPNLQVLKLFYSRICIDDKLLEELQVLKHLKVLTATVEDVLIMEKIQGGRLARSTRALCLRNMSEHVV

Foldseek 3Di:
DACACAAVDDDDPCCCVVPVQDQEDEQHNYNDADDPRVLVSVQSNPNHQAYEHEHAEPVVVVCCCPDPNVRRYDYYHYDNNDPPPD